Protein AF-A0A174NUK9-F1 (afdb_monomer)

Foldseek 3Di:
DVVLLVCCVVVVPALVPDDFPCVVPVPCPPVVCVVPVVVVVCVSCVSNVVDFPWDWDDPVVLWIAIDTNNHTDEQDWDQDPNAIWGHHRVRTTDAAWDADPNWIKHAHNDSVPPPPHHIWTWDDPVVPNDTDTHGDD

Radius of gyration: 18.33 Å; Cα contacts (8 Å, |Δi|>4): 208; chains: 1; bounding box: 50×31×52 Å

Solvent-accessible surface area (backbone atoms only — not comparable to full-atom values): 8136 Å² total; per-residue (Å²): 111,65,69,61,50,48,48,32,69,74,70,65,53,58,63,88,75,68,72,52,52,30,81,75,68,71,41,87,34,61,53,70,39,68,79,37,55,66,56,45,53,52,50,54,33,51,61,64,68,55,63,75,50,67,47,74,50,68,76,83,81,71,44,40,35,41,24,51,73,81,42,78,43,50,65,38,80,44,76,52,96,94,27,41,46,43,22,37,83,88,18,40,57,56,57,32,78,47,75,57,97,89,42,44,31,41,29,29,78,49,81,90,48,76,82,78,48,43,35,29,36,40,48,79,44,80,92,71,85,47,83,44,78,42,75,67,129

pLDDT: mean 81.27, std 12.86, range [44.06, 95.88]

Organism: NCBI:txid154046

InterPro domains:
  IPR036505 N-acetylmuramoyl-L-alanine amidase/PGRP domain superfamily [G3DSA:3.40.80.10] (1-47)
  IPR036505 N-acetylmuramoyl-L-alanine amidase/PGRP domain superfamily [SSF55846] (2-45)

Secondary structure (DSSP, 8-state):
-HHHHHHHHHH---GGG---HHHHH----SHHHHH-HHHHHHHHHHHTT----EEEEE-SSS-EEEEETTEEP-SEEEEETTEEEEE-TTSPBP-SEEEETTEEEE--S-SS-TTT---EEEEEETTTTEEEEEE--

Structure (mmCIF, N/CA/C/O backbone):
data_AF-A0A174NUK9-F1
#
_entry.id   AF-A0A174NUK9-F1
#
loop_
_atom_site.group_PDB
_atom_site.id
_atom_site.type_symbol
_atom_site.label_atom_id
_atom_site.label_alt_id
_atom_site.label_comp_id
_atom_site.label_asym_id
_atom_site.label_entity_id
_atom_site.label_seq_id
_atom_site.pdbx_PDB_ins_code
_atom_site.Cartn_x
_atom_site.Cartn_y
_atom_site.Cartn_z
_atom_site.occupancy
_atom_site.B_iso_or_equiv
_atom_site.auth_seq_id
_atom_site.auth_comp_id
_atom_site.auth_asym_id
_atom_site.auth_atom_id
_atom_site.pdbx_PDB_model_num
ATOM 1 N N . MET A 1 1 ? -7.488 9.119 11.279 1.00 74.50 1 MET A N 1
ATOM 2 C CA . MET A 1 1 ? -7.322 8.019 12.257 1.00 74.50 1 MET A CA 1
ATOM 3 C C . MET A 1 1 ? -7.054 8.556 13.651 1.00 74.50 1 MET A C 1
ATOM 5 O O . MET A 1 1 ? -7.561 7.988 14.608 1.00 74.50 1 MET A O 1
ATOM 9 N N . ASP A 1 2 ? -6.327 9.666 13.756 1.00 79.88 2 ASP A N 1
ATOM 10 C CA . ASP A 1 2 ? -5.834 10.211 15.027 1.00 79.88 2 ASP A CA 1
ATOM 11 C C . ASP A 1 2 ? -6.942 10.547 16.027 1.00 79.88 2 ASP A C 1
ATOM 13 O O . ASP A 1 2 ? -6.812 10.204 17.194 1.00 79.88 2 ASP A O 1
ATOM 17 N N . LEU A 1 3 ? -8.080 11.086 15.568 1.00 85.06 3 LEU A N 1
ATOM 18 C CA . LEU A 1 3 ? -9.235 11.338 16.440 1.00 85.06 3 LEU A CA 1
ATOM 19 C C . LEU A 1 3 ? -9.763 10.058 17.105 1.00 85.06 3 LEU A C 1
ATOM 21 O O . LEU A 1 3 ? -10.028 10.052 18.299 1.00 85.06 3 LEU A O 1
ATOM 25 N N . VAL A 1 4 ? -9.912 8.964 16.353 1.00 86.00 4 VAL A N 1
ATOM 26 C CA . VAL A 1 4 ? -10.444 7.705 16.904 1.00 86.00 4 VAL A CA 1
ATOM 27 C C . VAL A 1 4 ? -9.442 7.088 17.878 1.00 86.00 4 VAL A C 1
ATOM 29 O O . VAL A 1 4 ? -9.838 6.662 18.957 1.00 86.00 4 VAL A O 1
ATOM 32 N N . LYS A 1 5 ? -8.144 7.101 17.539 1.00 85.50 5 LYS A N 1
ATOM 33 C CA . LYS A 1 5 ? -7.072 6.652 18.444 1.00 85.50 5 LYS A CA 1
ATOM 34 C C . LYS A 1 5 ? -7.051 7.482 19.740 1.00 85.50 5 LYS A C 1
ATOM 36 O O . LYS A 1 5 ? -6.959 6.906 20.818 1.00 85.50 5 LYS A O 1
ATOM 41 N N . HIS A 1 6 ? -7.206 8.804 19.641 1.00 88.69 6 HIS A N 1
ATOM 42 C CA . HIS A 1 6 ? -7.287 9.702 20.795 1.00 88.69 6 HIS A CA 1
ATOM 43 C C . HIS A 1 6 ? -8.511 9.409 21.672 1.00 88.69 6 HIS A C 1
ATOM 45 O O . HIS A 1 6 ? -8.371 9.269 22.880 1.00 88.69 6 HIS A O 1
ATOM 51 N N . LEU A 1 7 ? -9.693 9.224 21.075 1.00 89.69 7 LEU A N 1
ATOM 52 C CA . LEU A 1 7 ? -10.911 8.881 21.817 1.00 89.69 7 LEU A CA 1
ATOM 53 C C . LEU A 1 7 ? -10.800 7.526 22.526 1.00 89.69 7 LEU A C 1
ATOM 55 O O . LEU A 1 7 ? -11.269 7.398 23.650 1.00 89.69 7 LEU A O 1
ATOM 59 N N . ILE A 1 8 ? -10.170 6.524 21.909 1.00 90.38 8 ILE A N 1
ATOM 60 C CA . ILE A 1 8 ? -9.910 5.225 22.555 1.00 90.38 8 ILE A CA 1
ATOM 61 C C . ILE A 1 8 ? -9.030 5.410 23.801 1.00 90.38 8 ILE A C 1
ATOM 63 O O . ILE A 1 8 ? -9.312 4.817 24.840 1.00 90.38 8 ILE A O 1
ATOM 67 N N . GLN A 1 9 ? -7.993 6.249 23.715 1.00 89.56 9 GLN A N 1
ATOM 68 C CA . GLN A 1 9 ? -7.097 6.544 24.839 1.00 89.56 9 GLN A CA 1
ATOM 69 C C . GLN A 1 9 ? -7.793 7.331 25.957 1.00 89.56 9 GLN A C 1
ATOM 71 O O . GLN A 1 9 ? -7.606 7.005 27.124 1.00 89.56 9 GLN A O 1
ATOM 76 N N . ASP A 1 10 ? -8.597 8.335 25.605 1.00 94.81 10 ASP A N 1
ATOM 77 C CA . ASP A 1 10 ? -9.272 9.220 26.563 1.00 94.81 10 ASP A CA 1
ATOM 78 C C . ASP A 1 10 ? -10.460 8.534 27.259 1.00 94.81 10 ASP A C 1
ATOM 80 O O . ASP A 1 10 ? -10.641 8.638 28.469 1.00 94.81 10 ASP A O 1
ATOM 84 N N . THR A 1 11 ? -11.255 7.767 26.506 1.00 93.19 11 THR A N 1
ATOM 85 C CA . THR A 1 11 ? -12.470 7.116 27.030 1.00 93.19 11 THR A CA 1
ATOM 86 C C . THR A 1 11 ? -12.224 5.724 27.607 1.00 93.19 11 THR A C 1
ATOM 88 O O . THR A 1 11 ? -13.091 5.187 28.297 1.00 93.19 11 THR A O 1
ATOM 91 N N . GLY A 1 12 ? -11.092 5.093 27.281 1.00 91.25 12 GLY A N 1
ATOM 92 C CA . GLY A 1 12 ? -10.809 3.696 27.618 1.00 91.25 12 GLY A CA 1
ATOM 93 C C . GLY A 1 12 ? -11.706 2.678 26.901 1.00 91.25 12 GLY A C 1
ATOM 94 O O . GLY A 1 12 ? -11.643 1.488 27.208 1.00 91.25 12 GLY A O 1
ATOM 95 N N . ILE A 1 13 ? -12.551 3.110 25.955 1.00 89.81 13 ILE A N 1
ATOM 96 C CA . ILE A 1 13 ? -13.393 2.211 25.164 1.00 89.81 13 ILE A CA 1
ATOM 97 C C . ILE A 1 13 ? -12.508 1.522 24.115 1.00 89.81 13 ILE A C 1
ATOM 99 O O . ILE A 1 13 ? -11.942 2.203 23.257 1.00 89.81 13 ILE A O 1
ATOM 103 N N . PRO A 1 14 ? -12.388 0.184 24.142 1.00 89.12 14 PRO A N 1
ATOM 104 C CA . PRO A 1 14 ? -11.486 -0.530 23.248 1.00 89.12 14 PRO A CA 1
ATOM 105 C C . PRO A 1 14 ? -11.941 -0.491 21.781 1.00 89.12 14 PRO A C 1
ATOM 107 O O . PRO A 1 14 ? -13.120 -0.333 21.459 1.00 89.12 14 PRO A O 1
ATOM 110 N N . ALA A 1 15 ? -10.980 -0.659 20.867 1.00 87.44 15 ALA A N 1
ATOM 111 C CA . ALA A 1 15 ? -11.194 -0.575 19.419 1.00 87.44 15 ALA A CA 1
ATOM 112 C C . ALA A 1 15 ? -12.191 -1.615 18.864 1.00 87.44 15 ALA A C 1
ATOM 114 O O . ALA A 1 15 ? -12.765 -1.416 17.796 1.00 87.44 15 ALA A O 1
ATOM 115 N N . ASP A 1 16 ? -12.402 -2.729 19.563 1.00 87.38 16 ASP A N 1
ATOM 116 C CA . ASP A 1 16 ? -13.378 -3.771 19.217 1.00 87.38 16 ASP A CA 1
ATOM 117 C C . ASP A 1 16 ? -14.840 -3.323 19.406 1.00 87.38 16 ASP A C 1
ATOM 119 O O . ASP A 1 16 ? -15.741 -3.890 18.789 1.00 87.38 16 ASP A O 1
ATOM 123 N N . ARG A 1 17 ? -15.083 -2.273 20.199 1.00 90.56 17 ARG A N 1
ATOM 124 C CA . ARG A 1 17 ? -16.400 -1.643 20.371 1.00 90.56 17 ARG A CA 1
ATOM 125 C C . ARG A 1 17 ? -16.747 -0.671 19.245 1.00 90.56 17 ARG A C 1
ATOM 127 O O . ARG A 1 17 ? -17.883 -0.200 19.182 1.00 90.56 17 ARG A O 1
ATOM 134 N N . VAL A 1 18 ? -15.801 -0.363 18.356 1.00 89.75 18 VAL A N 1
ATOM 135 C CA . VAL A 1 18 ? -16.037 0.509 17.204 1.00 89.75 18 VAL A CA 1
ATOM 136 C C . VAL A 1 18 ? -16.782 -0.277 16.127 1.00 89.75 18 VAL A C 1
ATOM 138 O O . VAL A 1 18 ? -16.251 -1.207 15.527 1.00 89.75 18 VAL A O 1
ATOM 141 N N . ILE A 1 19 ? -18.027 0.120 15.871 1.00 90.50 19 ILE A N 1
ATOM 142 C CA . ILE A 1 19 ? -18.918 -0.511 14.889 1.00 90.50 19 ILE A CA 1
ATOM 143 C C . ILE A 1 19 ? -19.312 0.478 13.793 1.00 90.50 19 ILE A C 1
ATOM 145 O O . ILE A 1 19 ? -19.307 1.694 14.004 1.00 90.50 19 ILE A O 1
ATOM 149 N N . ARG A 1 20 ? -19.697 -0.028 12.615 1.00 89.88 20 ARG A N 1
ATOM 150 C CA . ARG A 1 20 ? -20.221 0.838 11.552 1.00 89.88 20 ARG A CA 1
ATOM 151 C C . ARG A 1 20 ? -21.574 1.394 11.962 1.00 89.88 20 ARG A C 1
ATOM 153 O O . ARG A 1 20 ? -22.369 0.750 12.647 1.00 89.88 20 ARG A O 1
ATOM 160 N N . HIS A 1 21 ? -21.891 2.570 11.437 1.00 88.81 21 HIS A N 1
ATOM 161 C CA . HIS A 1 21 ? -23.215 3.157 11.605 1.00 88.81 21 HIS A CA 1
ATOM 162 C C . HIS A 1 21 ? -24.320 2.256 11.015 1.00 88.81 21 HIS A C 1
ATOM 164 O O . HIS A 1 21 ? -25.416 2.187 11.576 1.00 88.81 21 HIS A O 1
ATOM 170 N N . TYR A 1 22 ? -24.010 1.497 9.957 1.00 90.44 22 TYR A N 1
ATOM 171 C CA . TYR A 1 22 ? -24.863 0.421 9.453 1.00 90.44 22 TYR A CA 1
ATOM 172 C C . TYR A 1 22 ? -25.172 -0.644 10.509 1.00 90.44 22 TYR A C 1
ATOM 174 O O . TYR A 1 22 ? -26.342 -0.940 10.741 1.00 90.44 22 TYR A O 1
ATOM 182 N N . ASP A 1 23 ? -24.168 -1.174 11.203 1.00 90.12 23 ASP A N 1
ATOM 183 C CA . ASP A 1 23 ? -24.382 -2.225 12.204 1.00 90.12 23 ASP A CA 1
ATOM 184 C C . ASP A 1 23 ? -25.170 -1.686 13.417 1.00 90.12 23 ASP A C 1
ATOM 186 O O . ASP A 1 23 ? -26.010 -2.383 13.982 1.00 90.12 23 ASP A O 1
ATOM 190 N N . ALA A 1 24 ? -24.968 -0.408 13.763 1.00 90.81 24 ALA A N 1
ATOM 191 C CA . ALA A 1 24 ? -25.631 0.249 14.890 1.00 90.81 24 ALA A CA 1
ATOM 192 C C . ALA A 1 24 ? -27.087 0.674 14.619 1.00 90.81 24 ALA A C 1
ATOM 194 O O . ALA A 1 24 ? -27.933 0.616 15.512 1.00 90.81 24 ALA A O 1
ATOM 195 N N . LYS A 1 25 ? -27.374 1.203 13.422 1.00 91.00 25 LYS A N 1
ATOM 196 C CA . LYS A 1 25 ? -28.641 1.897 13.104 1.00 91.00 25 LYS A CA 1
ATOM 197 C C . LYS A 1 25 ? -29.291 1.439 11.800 1.00 91.00 25 LYS A C 1
ATOM 199 O O . LYS A 1 25 ? -30.300 2.017 11.408 1.00 91.00 25 LYS A O 1
ATOM 204 N N . ARG A 1 26 ? -28.709 0.457 11.103 1.00 89.12 26 ARG A N 1
ATOM 205 C CA . ARG A 1 26 ? -29.130 -0.030 9.773 1.00 89.12 26 ARG A CA 1
ATOM 206 C C . ARG A 1 26 ? -29.179 1.052 8.691 1.00 89.12 26 ARG A C 1
ATOM 208 O O . ARG A 1 26 ? -29.739 0.843 7.621 1.00 89.12 26 ARG A O 1
ATOM 215 N N . LYS A 1 27 ? -28.545 2.201 8.939 1.00 89.12 27 LYS A N 1
ATOM 216 C CA . LYS A 1 27 ? -28.351 3.251 7.937 1.00 89.12 27 LYS A CA 1
ATOM 217 C C . LYS A 1 27 ? -27.214 2.837 7.015 1.00 89.12 27 LYS A C 1
ATOM 219 O O . LYS A 1 27 ? -26.157 2.461 7.507 1.00 89.12 27 LYS A O 1
ATOM 224 N N . TRP A 1 28 ? -27.407 2.936 5.701 1.00 84.69 28 TRP A N 1
ATOM 225 C CA . TRP A 1 28 ? -26.380 2.603 4.705 1.00 84.69 28 TRP A CA 1
ATOM 226 C C . TRP A 1 28 ? -25.236 3.630 4.710 1.00 84.69 28 TRP A C 1
ATOM 228 O O . TRP A 1 28 ? -25.152 4.529 3.875 1.00 84.69 28 TRP A O 1
ATOM 238 N N . CYS A 1 29 ? -24.408 3.566 5.748 1.00 81.06 29 CYS A N 1
ATOM 239 C CA . CYS A 1 29 ? -23.400 4.556 6.073 1.00 81.06 29 CYS A CA 1
ATOM 240 C C . CYS A 1 29 ? -22.309 3.918 6.957 1.00 81.06 29 CYS A C 1
ATOM 242 O O . CYS A 1 29 ? -22.642 3.175 7.886 1.00 81.06 29 CYS A O 1
ATOM 244 N N . PRO A 1 30 ? -21.023 4.229 6.725 1.00 86.12 30 PRO A N 1
ATOM 245 C CA . PRO A 1 30 ? -20.505 5.085 5.652 1.00 86.12 30 PRO A CA 1
ATOM 246 C C . PRO A 1 30 ? -20.534 4.387 4.285 1.00 86.12 30 PRO A C 1
ATOM 248 O O . PRO A 1 30 ? -20.008 3.289 4.139 1.00 86.12 30 PRO A O 1
ATOM 251 N N . ARG A 1 31 ? -21.126 5.048 3.274 1.00 87.00 31 ARG A N 1
ATOM 252 C CA . ARG A 1 31 ? -21.365 4.477 1.933 1.00 87.00 31 ARG A CA 1
ATOM 253 C C . ARG A 1 31 ? -20.093 3.896 1.308 1.00 87.00 31 ARG A C 1
ATOM 255 O O . ARG A 1 31 ? -20.110 2.748 0.895 1.00 87.00 31 ARG A O 1
ATOM 262 N N . LYS A 1 32 ? -18.976 4.636 1.359 1.00 83.25 32 LYS A N 1
ATOM 263 C CA . LYS A 1 32 ? -17.678 4.176 0.831 1.00 83.25 32 LYS A CA 1
ATOM 264 C C . LYS A 1 32 ? -17.242 2.818 1.402 1.00 83.25 32 LYS A C 1
ATOM 266 O O . LYS A 1 32 ? -16.766 1.985 0.654 1.00 83.25 32 LYS A O 1
ATOM 271 N N . MET A 1 33 ? -17.426 2.575 2.703 1.00 87.00 33 MET A N 1
ATOM 272 C CA . MET A 1 33 ? -17.025 1.301 3.326 1.00 87.00 33 MET A CA 1
ATOM 273 C C . MET A 1 33 ? -18.051 0.180 3.127 1.00 87.00 33 MET A C 1
ATOM 275 O O . MET A 1 33 ? -17.748 -0.976 3.403 1.00 87.00 33 MET A O 1
ATOM 279 N N . MET A 1 34 ? -19.275 0.514 2.708 1.00 87.50 34 MET A N 1
ATOM 280 C CA . MET A 1 34 ? -20.260 -0.487 2.298 1.00 87.50 34 MET A CA 1
ATOM 281 C C . MET A 1 34 ? -20.013 -0.942 0.859 1.00 87.50 34 MET A C 1
ATOM 283 O O . MET A 1 34 ? -20.148 -2.126 0.574 1.00 87.50 34 MET A O 1
ATOM 287 N N . ASP A 1 35 ? -19.628 -0.007 -0.011 1.00 87.31 35 ASP A N 1
ATOM 288 C CA . ASP A 1 35 ? -19.304 -0.279 -1.413 1.00 87.31 35 ASP A CA 1
ATOM 289 C C . ASP A 1 35 ? -17.931 -0.988 -1.543 1.00 87.31 35 ASP A C 1
ATOM 291 O O . ASP A 1 35 ? -17.767 -1.840 -2.412 1.00 87.31 35 ASP A O 1
ATOM 295 N N . SER A 1 36 ? -16.989 -0.699 -0.631 1.00 83.31 36 SER A N 1
ATOM 296 C CA . SER A 1 36 ? -15.648 -1.306 -0.530 1.00 83.31 36 SER A CA 1
ATOM 297 C C . SER A 1 36 ? -15.376 -1.834 0.894 1.00 83.31 36 SER A C 1
ATOM 299 O O . SER A 1 36 ? -14.819 -1.104 1.728 1.00 83.31 36 SER A O 1
ATOM 301 N N . PRO A 1 37 ? -15.783 -3.078 1.222 1.00 82.38 37 PRO A N 1
ATOM 302 C CA . PRO A 1 37 ? -15.637 -3.669 2.559 1.00 82.38 37 PRO A CA 1
ATOM 303 C C . PRO A 1 37 ? -14.197 -3.708 3.096 1.00 82.38 37 PRO A C 1
ATOM 305 O O . PRO A 1 37 ? -13.984 -3.624 4.307 1.00 82.38 37 PRO A O 1
ATOM 308 N N . GLU A 1 38 ? -13.203 -3.784 2.215 1.00 79.94 38 GLU A N 1
ATOM 309 C CA . GLU A 1 38 ? -11.775 -3.732 2.532 1.00 79.94 38 GLU A CA 1
ATOM 310 C C . GLU A 1 38 ? -11.375 -2.448 3.270 1.00 79.94 38 GLU A C 1
ATOM 312 O O . GLU A 1 38 ? -10.510 -2.489 4.144 1.00 79.94 38 GLU A O 1
ATOM 317 N N . LEU A 1 39 ? -12.060 -1.327 3.011 1.00 85.00 39 LEU A N 1
ATOM 318 C CA . LEU A 1 39 ? -11.817 -0.063 3.711 1.00 85.00 39 LEU A CA 1
ATOM 319 C C 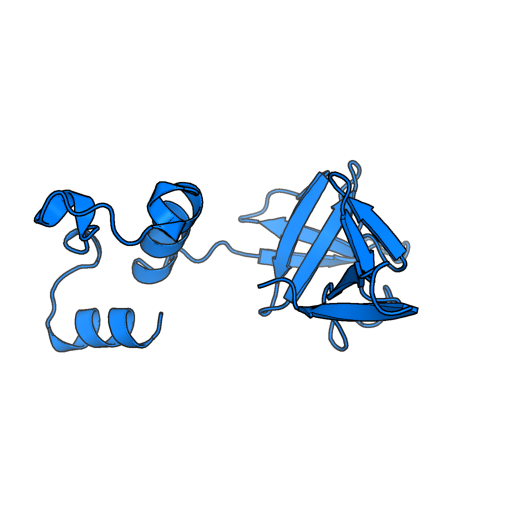. LEU A 1 39 ? -12.219 -0.134 5.187 1.00 85.00 39 LEU A C 1
ATOM 321 O O . LEU A 1 39 ? -11.611 0.531 6.025 1.00 85.00 39 LEU A O 1
ATOM 325 N N . TRP A 1 40 ? -13.247 -0.921 5.521 1.00 88.12 40 TRP A N 1
ATOM 326 C CA . TRP A 1 40 ? -13.626 -1.155 6.916 1.00 88.12 40 TRP A CA 1
ATOM 327 C C . TRP A 1 40 ? -12.613 -2.056 7.620 1.00 88.12 40 TRP A C 1
ATOM 329 O O . TRP A 1 40 ? -12.224 -1.778 8.753 1.00 88.12 40 TRP A O 1
ATOM 339 N N . THR A 1 41 ? -12.150 -3.105 6.940 1.00 83.62 41 THR A N 1
ATOM 340 C CA . THR A 1 41 ? -11.108 -3.987 7.474 1.00 83.62 41 THR A CA 1
ATOM 341 C C . THR A 1 41 ? -9.812 -3.215 7.743 1.00 83.62 41 THR A C 1
ATOM 343 O O . THR A 1 41 ? -9.311 -3.280 8.865 1.00 83.62 41 THR A O 1
ATOM 346 N N . ASP A 1 42 ? -9.326 -2.417 6.781 1.00 83.81 42 ASP A N 1
ATOM 347 C CA . ASP A 1 42 ? -8.158 -1.532 6.957 1.00 83.81 42 ASP A CA 1
ATOM 348 C C . ASP A 1 42 ? -8.355 -0.576 8.137 1.00 83.81 42 ASP A C 1
ATOM 350 O O . ASP A 1 42 ? -7.498 -0.447 9.013 1.00 83.81 42 ASP A O 1
ATOM 354 N N . PHE A 1 43 ? -9.531 0.054 8.210 1.00 86.75 43 PHE A N 1
ATOM 355 C CA . PHE A 1 43 ? -9.876 0.947 9.307 1.00 86.75 43 PHE A CA 1
ATOM 356 C C . PHE A 1 43 ?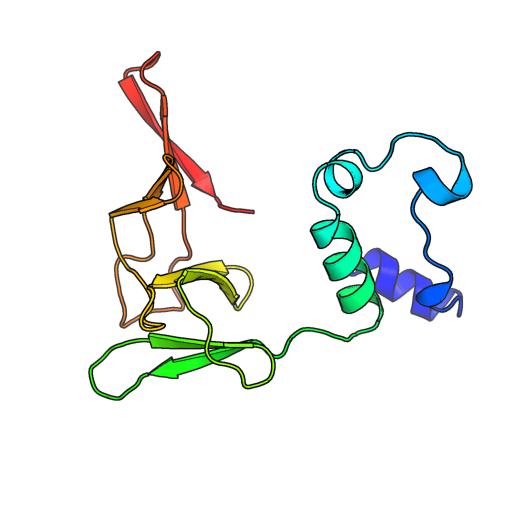 -9.738 0.256 10.670 1.00 86.75 43 PHE A C 1
ATOM 358 O O . PHE A 1 43 ? -9.058 0.784 11.553 1.00 86.75 43 PHE A O 1
ATOM 365 N N . CYS A 1 44 ? -10.338 -0.928 10.832 1.00 87.00 44 CYS A N 1
ATOM 366 C CA . CYS A 1 44 ? -10.276 -1.709 12.065 1.00 87.00 44 CYS A CA 1
ATOM 367 C C . CYS A 1 44 ? -8.843 -2.112 12.441 1.00 87.00 44 CYS A C 1
ATOM 369 O O . CYS A 1 44 ? -8.479 -2.009 13.613 1.00 87.00 44 CYS A O 1
ATOM 371 N N . LEU A 1 45 ? -8.028 -2.548 11.478 1.00 83.81 45 LEU A N 1
ATOM 372 C CA . LEU A 1 45 ? -6.623 -2.905 11.710 1.00 83.81 45 LEU A CA 1
ATOM 373 C C . LEU A 1 45 ? -5.830 -1.698 12.230 1.00 83.81 45 LEU A C 1
ATOM 375 O O . LEU A 1 45 ? -5.156 -1.768 13.261 1.00 83.81 45 LEU A O 1
ATOM 379 N N . ARG A 1 46 ? -6.012 -0.537 11.597 1.00 84.69 46 ARG A N 1
ATOM 380 C CA . ARG A 1 46 ? -5.292 0.695 11.944 1.00 84.69 46 ARG A CA 1
ATOM 381 C C . ARG A 1 46 ? -5.669 1.261 13.307 1.00 84.69 46 ARG A C 1
ATOM 383 O O . ARG A 1 46 ? -4.792 1.755 14.016 1.00 84.69 46 ARG A O 1
ATOM 390 N N . ILE A 1 47 ? -6.940 1.196 13.711 1.00 87.81 47 ILE A N 1
ATOM 391 C CA . ILE A 1 47 ? -7.344 1.622 15.067 1.00 87.81 47 ILE A CA 1
ATOM 392 C C . ILE A 1 47 ? -6.886 0.638 16.153 1.00 87.81 47 ILE A C 1
ATOM 394 O O . ILE A 1 47 ? -6.747 1.040 17.303 1.00 87.81 47 ILE A O 1
ATOM 398 N N . ARG A 1 48 ? -6.603 -0.622 15.793 1.00 85.50 48 ARG A N 1
ATOM 399 C CA . ARG A 1 48 ? -6.012 -1.635 16.686 1.00 85.50 48 ARG A CA 1
ATOM 400 C C . ARG A 1 48 ? -4.486 -1.556 16.764 1.00 85.50 48 ARG A C 1
ATOM 402 O O . ARG A 1 48 ? -3.883 -2.344 17.483 1.00 85.50 48 ARG A O 1
ATOM 409 N N . GLY A 1 49 ? -3.859 -0.642 16.021 1.00 77.38 49 GLY A N 1
ATOM 410 C CA . GLY A 1 49 ? -2.400 -0.570 15.916 1.00 77.38 49 GLY A CA 1
ATOM 411 C C . GLY A 1 49 ? -1.785 -1.750 15.156 1.00 77.38 49 GLY A C 1
ATOM 412 O O . GLY A 1 49 ? -0.573 -1.929 15.197 1.00 77.38 49 GLY A O 1
ATOM 413 N N . GLN A 1 50 ? -2.603 -2.539 14.454 1.00 73.50 50 GLN A N 1
ATOM 414 C CA . GLN A 1 50 ? -2.157 -3.560 13.511 1.00 73.50 50 GLN A CA 1
ATOM 415 C C . GLN A 1 50 ? -1.880 -2.865 12.176 1.00 73.50 50 GLN A C 1
ATOM 417 O O . GLN A 1 50 ? -2.615 -3.025 11.207 1.00 73.50 50 GLN A O 1
ATOM 422 N N . GLU A 1 51 ? -0.878 -1.988 12.163 1.00 70.50 51 GLU A N 1
ATOM 423 C CA . GLU A 1 51 ? -0.406 -1.380 10.923 1.00 70.50 51 GLU A CA 1
ATOM 424 C C . GLU A 1 51 ? 0.417 -2.431 10.181 1.00 70.50 51 GLU A C 1
ATOM 426 O O . GLU A 1 51 ? 1.350 -3.006 10.743 1.00 70.50 51 GLU A O 1
ATOM 431 N N . GLU A 1 52 ? 0.024 -2.722 8.941 1.00 77.50 52 GLU A N 1
ATOM 432 C CA . GLU A 1 52 ? 0.800 -3.590 8.066 1.00 77.50 52 GLU A CA 1
ATOM 433 C C . GLU A 1 52 ? 2.244 -3.084 8.000 1.00 77.50 52 GLU A C 1
ATOM 435 O O . GLU A 1 52 ? 2.495 -1.905 7.728 1.00 77.50 52 GLU A O 1
ATOM 440 N N . GLU A 1 53 ? 3.205 -3.969 8.268 1.00 85.25 53 GLU A N 1
ATOM 441 C CA . GLU A 1 53 ? 4.613 -3.609 8.184 1.00 85.25 53 GLU A CA 1
ATOM 442 C C . GLU A 1 53 ? 4.998 -3.528 6.707 1.00 85.25 53 GLU A C 1
ATOM 444 O O . GLU A 1 53 ? 5.370 -4.528 6.088 1.00 85.25 53 GLU A O 1
ATOM 449 N N . VAL A 1 54 ? 4.873 -2.331 6.134 1.00 88.56 54 VAL A N 1
ATOM 450 C CA . VAL A 1 54 ? 5.275 -2.073 4.753 1.00 88.56 54 VAL A CA 1
ATOM 451 C C . VAL A 1 54 ? 6.753 -1.694 4.719 1.00 88.56 54 VAL A C 1
ATOM 453 O O . VAL A 1 54 ? 7.139 -0.616 5.182 1.00 88.56 54 VAL A O 1
ATOM 456 N N . LYS A 1 55 ? 7.589 -2.557 4.143 1.00 89.62 55 LYS A N 1
ATOM 457 C CA . LYS A 1 55 ? 9.012 -2.284 3.892 1.00 89.62 55 LYS A CA 1
ATOM 458 C C . LYS A 1 55 ? 9.265 -2.126 2.399 1.00 89.62 55 LYS A C 1
ATOM 460 O O . LYS A 1 55 ? 8.531 -2.656 1.571 1.00 89.62 55 LYS A O 1
ATOM 465 N N . SER A 1 56 ? 10.328 -1.404 2.071 1.00 89.50 56 SER A N 1
ATOM 466 C CA . SER A 1 56 ? 10.828 -1.244 0.707 1.00 89.50 56 SER A CA 1
ATOM 467 C C . SER A 1 56 ? 12.315 -1.569 0.665 1.00 89.5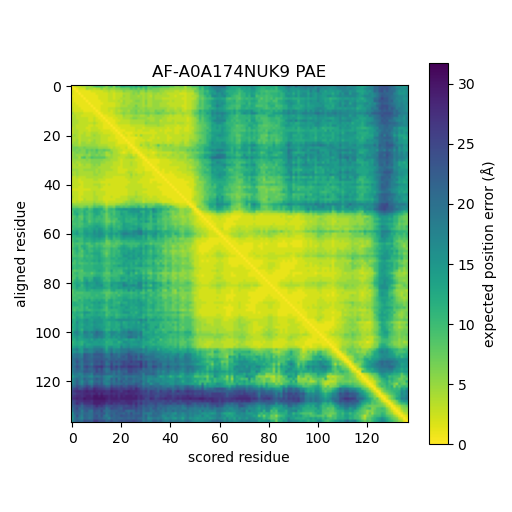0 56 SER A C 1
ATOM 469 O O . SER A 1 56 ? 13.039 -1.188 1.588 1.00 89.50 56 SER A O 1
ATOM 471 N N . PHE A 1 57 ? 12.778 -2.224 -0.395 1.00 89.50 57 PHE A N 1
ATOM 472 C CA . PHE A 1 57 ? 14.199 -2.512 -0.604 1.00 89.50 57 PHE A CA 1
ATOM 473 C C . PHE A 1 57 ? 14.552 -2.524 -2.096 1.00 89.50 57 PHE A C 1
ATOM 475 O O . PHE A 1 57 ? 13.677 -2.732 -2.936 1.00 89.50 57 PHE A O 1
ATOM 482 N N . GLU A 1 58 ? 15.828 -2.304 -2.407 1.00 89.31 58 GLU A N 1
ATOM 483 C CA . GLU A 1 58 ? 16.382 -2.424 -3.758 1.00 89.31 58 GLU A CA 1
ATOM 484 C C . GLU A 1 58 ? 17.096 -3.777 -3.911 1.00 89.31 58 GLU A C 1
ATOM 486 O O . GLU A 1 58 ? 17.780 -4.221 -2.987 1.00 89.31 58 GLU A O 1
ATOM 491 N N . ASP A 1 59 ? 16.951 -4.435 -5.062 1.00 89.75 59 ASP A N 1
ATOM 492 C CA . ASP A 1 59 ? 17.580 -5.734 -5.357 1.00 89.75 59 ASP A CA 1
ATOM 493 C C . ASP A 1 59 ? 19.037 -5.654 -5.862 1.00 89.75 59 ASP A C 1
ATOM 495 O O . ASP A 1 59 ? 19.630 -6.678 -6.199 1.00 89.75 59 ASP A O 1
ATOM 499 N N . GLY A 1 60 ? 19.625 -4.455 -5.928 1.00 85.25 60 GLY A N 1
ATOM 500 C CA . GLY A 1 60 ? 20.978 -4.213 -6.444 1.00 85.25 60 GLY A CA 1
ATOM 501 C C . GLY A 1 60 ? 21.075 -4.142 -7.974 1.00 85.25 60 GLY A C 1
ATOM 502 O O . GLY A 1 60 ? 22.119 -3.759 -8.500 1.00 85.25 60 GLY A O 1
ATOM 503 N N . ALA A 1 61 ? 19.992 -4.450 -8.694 1.00 86.88 61 ALA A N 1
ATOM 504 C CA . ALA A 1 61 ? 19.839 -4.171 -10.122 1.00 86.88 61 ALA A CA 1
ATOM 505 C C . ALA A 1 61 ? 19.072 -2.856 -10.369 1.00 86.88 61 ALA A C 1
ATOM 507 O O . ALA A 1 61 ? 18.679 -2.562 -11.501 1.00 86.88 61 ALA A O 1
ATOM 508 N N . GLY A 1 62 ? 18.842 -2.061 -9.318 1.00 84.56 62 GLY A N 1
ATOM 509 C CA . GLY A 1 62 ? 18.071 -0.826 -9.380 1.00 84.56 62 GLY A CA 1
ATOM 510 C C . GLY A 1 62 ? 16.554 -1.027 -9.387 1.00 84.56 62 GLY A C 1
ATOM 511 O O . GLY A 1 62 ? 15.833 -0.068 -9.679 1.00 84.56 62 GLY A O 1
ATOM 512 N N . ASN A 1 63 ? 16.035 -2.229 -9.095 1.00 87.88 63 ASN A N 1
ATOM 513 C CA . ASN A 1 63 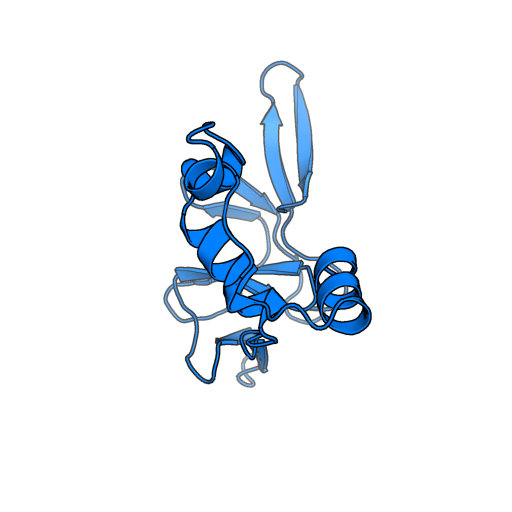? 14.593 -2.430 -8.943 1.00 87.88 63 ASN A CA 1
ATOM 514 C C . ASN A 1 63 ? 14.186 -2.348 -7.481 1.00 87.88 63 ASN A C 1
ATOM 516 O O . ASN A 1 63 ? 14.787 -2.969 -6.606 1.00 87.88 63 ASN A O 1
ATOM 520 N N . TRP A 1 64 ? 13.113 -1.600 -7.246 1.00 90.75 64 TRP A N 1
ATOM 521 C CA . TRP A 1 64 ? 12.508 -1.477 -5.933 1.00 90.75 64 TRP A CA 1
ATOM 522 C C . TRP A 1 64 ? 11.382 -2.470 -5.758 1.00 90.75 64 TRP A C 1
ATOM 524 O O . TRP A 1 64 ? 10.547 -2.635 -6.643 1.00 90.75 64 TRP A O 1
ATOM 534 N N . HIS A 1 65 ? 11.347 -3.061 -4.576 1.00 92.44 65 HIS A N 1
ATOM 535 C CA . HIS A 1 65 ? 10.384 -4.064 -4.162 1.00 92.44 65 HIS A CA 1
ATOM 536 C C . HIS A 1 65 ? 9.716 -3.619 -2.869 1.00 92.44 65 HIS A C 1
ATOM 538 O O . HIS A 1 65 ? 10.305 -2.879 -2.074 1.00 92.44 65 HIS A O 1
ATOM 544 N N . PHE A 1 66 ? 8.496 -4.097 -2.639 1.00 92.81 66 PHE A N 1
ATOM 545 C CA . PHE A 1 66 ? 7.761 -3.842 -1.406 1.00 92.81 66 PHE A CA 1
ATOM 546 C C . PHE A 1 66 ? 7.356 -5.145 -0.740 1.00 92.81 66 PHE A C 1
ATOM 548 O O . PHE A 1 66 ? 6.872 -6.065 -1.404 1.00 92.81 66 PHE A O 1
ATOM 555 N N . THR A 1 67 ? 7.494 -5.197 0.582 1.00 93.25 67 THR A N 1
ATOM 556 C CA . THR A 1 67 ? 6.917 -6.269 1.388 1.00 93.25 67 THR A CA 1
ATOM 557 C C . THR A 1 67 ? 5.855 -5.732 2.323 1.00 93.25 67 THR A C 1
ATOM 559 O O . THR A 1 67 ? 5.969 -4.613 2.817 1.00 93.25 67 THR A O 1
ATOM 562 N N . ILE A 1 68 ? 4.821 -6.535 2.549 1.00 90.62 68 ILE A N 1
ATOM 563 C CA . ILE A 1 68 ? 3.786 -6.301 3.553 1.00 90.62 68 ILE A CA 1
ATOM 564 C C . ILE A 1 68 ? 3.854 -7.477 4.515 1.00 90.62 68 ILE A C 1
ATOM 566 O O . ILE A 1 68 ? 3.700 -8.620 4.092 1.00 90.62 68 ILE A O 1
ATOM 570 N N . ASN A 1 69 ? 4.148 -7.208 5.788 1.00 87.44 69 ASN A N 1
ATOM 571 C CA . ASN A 1 69 ? 4.327 -8.240 6.818 1.00 87.44 69 ASN A CA 1
ATOM 572 C C . ASN A 1 69 ? 5.346 -9.328 6.413 1.00 87.44 69 ASN A C 1
ATOM 574 O O . ASN A 1 69 ? 5.190 -10.501 6.739 1.00 87.44 69 ASN A O 1
ATOM 578 N N . GLY A 1 70 ? 6.388 -8.936 5.673 1.00 89.19 70 GLY A N 1
ATOM 579 C CA . GLY A 1 70 ? 7.428 -9.841 5.173 1.00 89.19 70 GLY A CA 1
ATOM 580 C C . GLY A 1 70 ? 7.120 -10.530 3.838 1.00 89.19 70 GLY A C 1
ATOM 581 O O . GLY A 1 70 ? 8.025 -11.123 3.258 1.00 89.19 70 GLY A O 1
ATOM 582 N N . GLU A 1 71 ? 5.907 -10.408 3.297 1.00 93.69 71 GLU A N 1
ATOM 583 C CA . GLU A 1 71 ? 5.536 -11.007 2.010 1.00 93.69 71 GLU A CA 1
ATOM 584 C C . GLU A 1 71 ? 5.776 -10.043 0.846 1.00 93.69 71 GLU A C 1
ATOM 586 O O . GLU A 1 71 ? 5.337 -8.892 0.894 1.00 93.69 71 GLU A O 1
ATOM 591 N N . LEU A 1 72 ? 6.435 -10.506 -0.223 1.00 94.75 72 LEU A N 1
ATOM 592 C CA . LEU A 1 72 ? 6.668 -9.721 -1.441 1.00 94.75 72 LEU A CA 1
ATOM 593 C C . LEU A 1 72 ? 5.351 -9.437 -2.171 1.00 94.75 72 LEU A C 1
ATOM 595 O O . LEU A 1 72 ?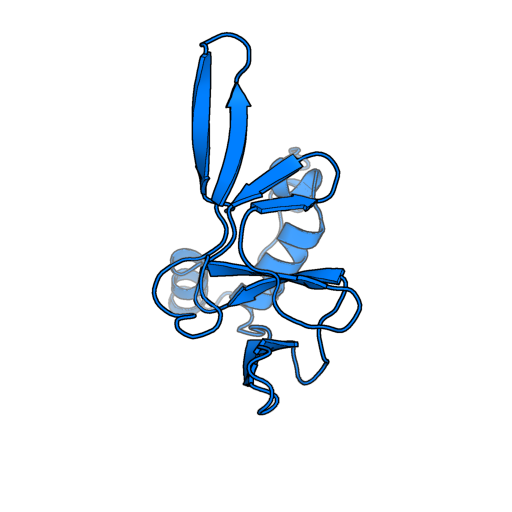 4.608 -10.355 -2.515 1.00 94.75 72 LEU A O 1
ATOM 599 N N . GLN A 1 73 ? 5.093 -8.163 -2.449 1.00 94.38 73 GLN A N 1
ATOM 600 C CA . GLN A 1 73 ? 3.884 -7.726 -3.139 1.00 94.38 73 GLN A CA 1
ATOM 601 C C . GLN A 1 73 ? 4.058 -7.772 -4.655 1.00 94.38 73 GLN A C 1
ATOM 603 O O . GLN A 1 73 ? 5.115 -7.420 -5.171 1.00 94.38 73 GLN A O 1
ATOM 608 N N . LYS A 1 74 ? 3.004 -8.189 -5.363 1.00 95.88 74 LYS A N 1
ATOM 609 C CA . LYS A 1 74 ? 2.985 -8.365 -6.821 1.00 95.88 74 LYS A CA 1
ATOM 610 C C . LYS A 1 74 ? 1.645 -7.920 -7.399 1.00 95.88 74 LYS A C 1
ATOM 612 O O . LYS A 1 74 ? 0.621 -8.069 -6.731 1.00 95.88 74 LYS A O 1
ATOM 617 N N . ALA A 1 75 ? 1.667 -7.394 -8.621 1.00 92.56 75 ALA A N 1
ATOM 618 C CA . ALA A 1 75 ? 0.491 -7.045 -9.423 1.00 92.56 75 ALA A CA 1
ATOM 619 C C . ALA A 1 75 ? -0.525 -6.117 -8.726 1.00 92.56 75 ALA A C 1
ATOM 621 O O . ALA A 1 75 ? -1.738 -6.238 -8.921 1.00 92.56 75 ALA A O 1
ATOM 622 N N . ARG A 1 76 ? -0.064 -5.207 -7.859 1.00 91.19 76 ARG A N 1
ATOM 623 C CA . ARG A 1 76 ? -0.962 -4.435 -6.987 1.00 91.19 76 ARG A CA 1
ATOM 624 C C . ARG A 1 76 ? -0.443 -3.055 -6.622 1.00 91.19 76 ARG A C 1
ATOM 626 O O . ARG A 1 76 ? 0.744 -2.754 -6.708 1.00 91.19 76 ARG A O 1
ATOM 633 N N . TRP A 1 77 ? -1.368 -2.237 -6.135 1.00 89.56 77 TRP A N 1
ATOM 634 C CA . TRP A 1 77 ? -1.063 -0.980 -5.469 1.00 89.56 77 TRP A CA 1
ATOM 635 C C . TRP A 1 77 ? -0.558 -1.226 -4.044 1.00 89.56 77 TRP A C 1
ATOM 637 O O . TRP A 1 77 ? -1.132 -2.025 -3.299 1.00 89.56 77 TRP A O 1
ATOM 647 N N . VAL A 1 78 ? 0.496 -0.509 -3.662 1.00 88.31 78 VAL A N 1
ATOM 648 C CA . VAL A 1 78 ? 1.103 -0.520 -2.330 1.00 88.31 78 VAL A CA 1
ATOM 649 C C . VAL A 1 78 ? 1.165 0.909 -1.808 1.00 88.31 78 VAL A C 1
ATOM 651 O O . VAL A 1 78 ? 1.685 1.805 -2.478 1.00 88.31 78 VAL A O 1
ATOM 654 N N . LYS A 1 79 ? 0.646 1.130 -0.598 1.00 84.94 79 LYS A N 1
ATOM 655 C CA . LYS A 1 79 ? 0.748 2.418 0.089 1.00 84.94 79 LYS A CA 1
ATOM 656 C C . LYS A 1 79 ? 1.953 2.397 1.019 1.00 84.94 79 LYS A C 1
ATOM 658 O O . LYS A 1 79 ? 1.966 1.676 2.008 1.00 84.94 79 LYS A O 1
ATOM 663 N N . TYR A 1 80 ? 2.955 3.216 0.727 1.00 84.38 80 TYR A N 1
ATOM 664 C CA . TYR A 1 80 ? 4.172 3.339 1.525 1.00 84.38 80 TYR A CA 1
ATOM 665 C C . TYR A 1 80 ? 4.444 4.809 1.839 1.00 84.38 80 TYR A C 1
ATOM 667 O O . TYR A 1 80 ? 4.399 5.656 0.949 1.00 84.38 80 TYR A O 1
ATOM 675 N N . LYS A 1 81 ? 4.682 5.140 3.117 1.00 80.81 81 LYS A N 1
ATOM 676 C CA . LYS A 1 81 ? 4.907 6.526 3.589 1.00 80.81 81 LYS A CA 1
ATOM 677 C C . LYS A 1 81 ? 3.877 7.532 3.042 1.00 80.81 81 LYS A C 1
ATOM 679 O O . LYS A 1 81 ? 4.223 8.625 2.598 1.00 80.81 81 LYS A O 1
ATOM 684 N N . ASN A 1 82 ? 2.598 7.145 3.071 1.00 76.88 82 ASN A N 1
ATOM 685 C CA . ASN A 1 82 ? 1.465 7.938 2.577 1.00 76.88 82 ASN A CA 1
ATOM 686 C C . ASN A 1 82 ? 1.488 8.248 1.062 1.00 76.88 82 ASN A C 1
ATOM 688 O O . ASN A 1 82 ? 0.852 9.198 0.610 1.00 76.88 82 ASN A O 1
ATOM 692 N N . LYS A 1 83 ? 2.205 7.445 0.273 1.00 82.25 83 LYS A N 1
ATOM 693 C CA . LYS A 1 83 ? 2.262 7.524 -1.189 1.00 82.25 83 LYS A CA 1
ATOM 694 C C . LYS A 1 83 ? 1.898 6.175 -1.793 1.00 82.25 83 LYS A C 1
ATOM 696 O O . LYS A 1 83 ? 2.223 5.137 -1.223 1.00 82.25 83 LYS A O 1
ATOM 701 N N . TRP A 1 84 ? 1.226 6.202 -2.936 1.00 86.75 84 TRP A N 1
ATOM 702 C CA . TRP A 1 84 ? 0.882 4.997 -3.680 1.00 86.75 84 TRP A CA 1
ATOM 703 C C . TRP A 1 84 ? 1.955 4.666 -4.710 1.00 86.75 84 TRP A C 1
ATOM 705 O O . TRP A 1 84 ? 2.404 5.542 -5.450 1.00 86.75 84 TRP A O 1
ATOM 715 N N . PHE A 1 85 ? 2.323 3.395 -4.761 1.00 88.56 85 PHE A N 1
ATOM 716 C CA . PHE A 1 85 ? 3.224 2.797 -5.736 1.00 88.56 85 PHE A CA 1
ATOM 717 C C . PHE A 1 85 ? 2.524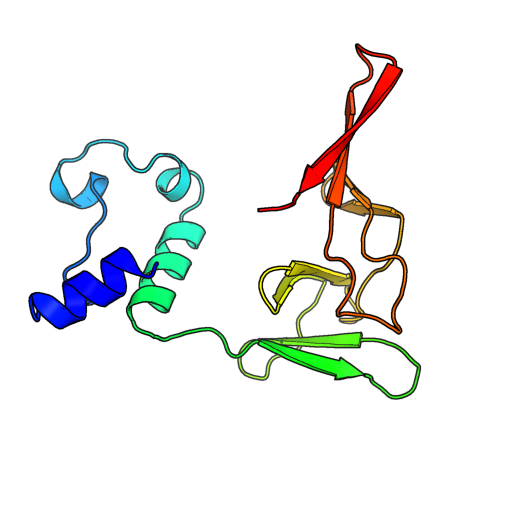 1.591 -6.355 1.00 88.56 85 PHE A C 1
ATOM 719 O O . PHE A 1 85 ? 1.681 0.971 -5.708 1.00 88.56 85 PHE A O 1
ATOM 726 N N . TYR A 1 86 ? 2.857 1.258 -7.596 1.00 90.94 86 TYR A N 1
ATOM 727 C CA . TYR A 1 86 ? 2.356 0.050 -8.244 1.00 90.94 86 TYR A CA 1
ATOM 728 C C . TYR A 1 86 ? 3.518 -0.910 -8.479 1.00 90.94 86 TYR A C 1
ATOM 730 O O . TYR A 1 86 ? 4.586 -0.472 -8.910 1.00 90.94 86 TYR A O 1
ATOM 738 N N . VAL A 1 87 ? 3.314 -2.190 -8.177 1.00 92.25 87 VAL A N 1
ATOM 739 C CA . VAL A 1 87 ? 4.277 -3.262 -8.455 1.00 92.25 87 VAL A CA 1
ATOM 740 C C . VAL A 1 87 ? 3.744 -4.190 -9.538 1.00 92.25 87 VAL A C 1
ATOM 742 O O . VAL A 1 87 ? 2.555 -4.514 -9.547 1.00 92.25 87 VAL A O 1
ATOM 745 N N . ASP A 1 88 ? 4.624 -4.605 -10.446 1.00 93.75 88 ASP A N 1
ATOM 746 C CA . ASP A 1 88 ? 4.309 -5.550 -11.519 1.00 93.75 88 ASP A CA 1
ATOM 747 C C . ASP A 1 88 ? 4.180 -7.001 -11.004 1.00 93.75 88 ASP A C 1
ATOM 749 O O . ASP A 1 88 ? 4.291 -7.277 -9.805 1.00 93.75 88 ASP A O 1
ATOM 753 N N . ASP A 1 89 ? 3.932 -7.950 -11.909 1.00 95.50 89 ASP A N 1
ATOM 754 C CA . ASP A 1 89 ? 3.798 -9.381 -11.586 1.00 95.50 89 ASP A CA 1
ATOM 755 C C . ASP A 1 89 ? 5.086 -10.008 -11.019 1.00 95.50 89 ASP A C 1
ATOM 757 O O . ASP A 1 89 ? 5.045 -11.037 -10.338 1.00 95.50 89 ASP A O 1
ATOM 761 N N . ALA A 1 90 ? 6.242 -9.395 -11.277 1.00 93.81 90 ALA A N 1
ATOM 762 C CA . ALA A 1 90 ? 7.522 -9.811 -10.718 1.00 93.81 90 ALA A CA 1
ATOM 763 C C . ALA A 1 90 ? 7.793 -9.174 -9.341 1.00 93.81 90 ALA A C 1
ATOM 765 O O . ALA A 1 90 ? 8.646 -9.672 -8.606 1.00 93.81 90 ALA A O 1
ATOM 766 N N . GLY A 1 91 ? 7.020 -8.156 -8.954 1.00 93.19 91 GLY A N 1
ATOM 767 C CA . GLY A 1 91 ? 7.163 -7.404 -7.708 1.00 93.19 91 GLY A CA 1
ATOM 768 C C . GLY A 1 91 ? 7.994 -6.129 -7.850 1.00 93.19 91 GLY A C 1
ATOM 769 O O . GLY A 1 91 ? 8.208 -5.431 -6.858 1.00 93.19 91 GLY A O 1
ATOM 770 N N . ASN A 1 92 ? 8.418 -5.786 -9.071 1.00 93.19 92 ASN A N 1
ATOM 771 C CA . ASN A 1 92 ? 9.183 -4.572 -9.315 1.00 93.19 92 ASN A CA 1
ATOM 772 C C . ASN A 1 92 ? 8.260 -3.357 -9.310 1.00 93.19 92 ASN A C 1
ATOM 774 O O . ASN A 1 92 ? 7.191 -3.354 -9.922 1.00 93.19 92 ASN A O 1
ATOM 778 N N . MET A 1 93 ? 8.720 -2.276 -8.693 1.00 91.38 93 MET A N 1
ATOM 779 C CA . MET A 1 93 ? 8.071 -0.976 -8.761 1.00 91.38 93 MET A CA 1
ATOM 780 C C . MET A 1 93 ? 8.025 -0.470 -10.207 1.00 91.38 93 MET A C 1
ATOM 782 O O . MET A 1 93 ? 9.058 -0.305 -10.867 1.00 91.38 93 MET A O 1
ATOM 786 N N . VAL A 1 94 ? 6.816 -0.161 -10.664 1.00 91.19 94 VAL A N 1
ATOM 787 C CA . VAL A 1 94 ? 6.556 0.442 -11.969 1.00 91.19 94 VAL A CA 1
ATOM 788 C C . VAL A 1 94 ? 6.743 1.957 -11.877 1.00 91.19 94 VAL A C 1
ATOM 790 O O . VAL A 1 94 ? 6.350 2.598 -10.900 1.00 91.19 94 VAL A O 1
ATOM 793 N N . THR A 1 95 ? 7.346 2.537 -12.910 1.00 89.69 95 THR A N 1
ATOM 794 C CA . THR A 1 95 ? 7.630 3.974 -13.024 1.00 89.69 95 THR A CA 1
ATOM 795 C C . THR A 1 95 ? 7.104 4.528 -14.343 1.00 89.69 95 THR A C 1
ATOM 797 O O . THR A 1 95 ? 6.983 3.793 -15.321 1.00 89.69 95 THR A O 1
ATOM 800 N N . GLY A 1 96 ? 6.848 5.835 -14.396 1.00 86.69 96 GLY A N 1
ATOM 801 C CA . GLY A 1 96 ? 6.373 6.510 -15.606 1.00 86.69 96 GLY A CA 1
ATOM 802 C C . GLY A 1 96 ? 4.885 6.294 -15.909 1.00 86.69 96 GLY A C 1
ATOM 803 O O . GLY A 1 96 ? 4.086 6.005 -15.018 1.00 86.69 96 GLY A O 1
ATOM 804 N N . TYR A 1 97 ? 4.504 6.502 -17.170 1.00 86.12 97 TYR A N 1
ATOM 805 C CA . TYR A 1 97 ? 3.116 6.396 -17.621 1.00 86.12 97 TYR A CA 1
ATOM 806 C C . TYR A 1 97 ? 2.687 4.933 -17.777 1.00 86.12 97 TYR A C 1
ATOM 808 O O . TYR A 1 97 ? 3.363 4.157 -18.451 1.00 86.12 97 TYR A O 1
ATOM 816 N N . VAL A 1 98 ? 1.540 4.569 -17.204 1.00 87.19 98 VAL A N 1
ATOM 817 C CA . VAL A 1 98 ? 0.994 3.208 -17.279 1.00 87.19 98 VAL A CA 1
ATOM 818 C C . VAL A 1 98 ? -0.532 3.221 -17.310 1.00 87.19 98 VAL A C 1
ATOM 820 O O . VAL A 1 98 ? -1.170 4.134 -16.785 1.00 87.19 98 VAL A O 1
ATOM 823 N N . ILE A 1 99 ? -1.125 2.188 -17.908 1.00 86.75 99 ILE A N 1
ATOM 8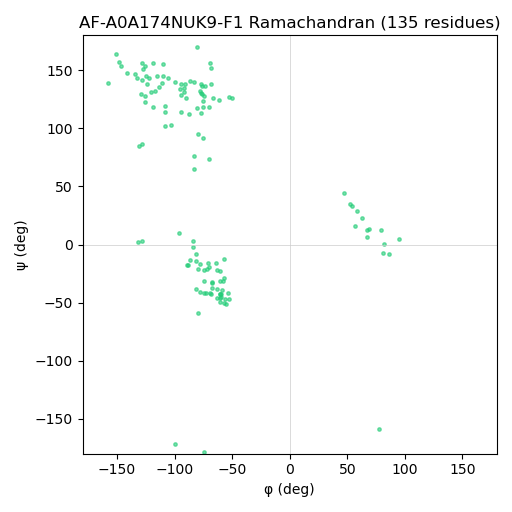24 C CA . ILE A 1 99 ? -2.568 1.940 -17.875 1.00 86.75 99 ILE A CA 1
ATOM 825 C C . ILE A 1 99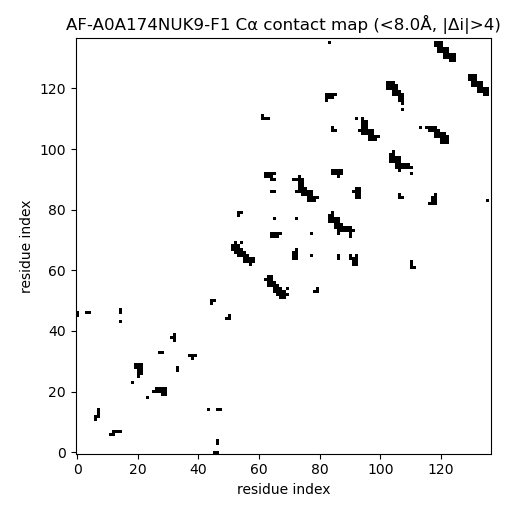 ? -2.828 0.731 -16.975 1.00 86.75 99 ILE A C 1
ATOM 827 O O . ILE A 1 99 ? -2.348 -0.362 -17.259 1.00 86.75 99 ILE A O 1
ATOM 831 N N . ILE A 1 100 ? -3.591 0.923 -15.898 1.00 83.50 100 ILE A N 1
ATOM 832 C CA . ILE A 1 100 ? -3.935 -0.118 -14.918 1.00 83.50 100 ILE A CA 1
ATOM 833 C C . ILE A 1 100 ? -5.458 -0.155 -14.798 1.00 83.50 100 ILE A C 1
ATOM 835 O O . ILE A 1 100 ? -6.086 0.864 -14.522 1.00 83.50 100 ILE A O 1
ATOM 839 N N . GLY A 1 101 ? -6.072 -1.316 -15.047 1.00 81.44 101 GLY A N 1
ATOM 840 C CA . GLY A 1 101 ? -7.531 -1.468 -14.951 1.00 81.44 101 GLY A CA 1
ATOM 841 C C . GLY A 1 101 ? -8.328 -0.525 -15.867 1.00 81.44 101 GLY A C 1
ATOM 842 O O . GLY A 1 101 ? -9.433 -0.126 -15.519 1.00 81.44 101 GLY A O 1
ATOM 843 N N . GLY A 1 102 ? -7.758 -0.124 -17.011 1.00 82.31 102 GLY A N 1
ATOM 844 C CA . GLY A 1 102 ? -8.386 0.807 -17.959 1.00 82.31 102 GLY A CA 1
ATOM 845 C C . GLY A 1 102 ? -8.248 2.295 -17.609 1.00 82.31 102 GLY A C 1
ATOM 846 O O . GLY A 1 102 ? -8.722 3.136 -18.369 1.00 82.31 102 GLY A O 1
ATOM 847 N N . MET A 1 103 ? -7.579 2.638 -16.504 1.00 80.75 103 MET A N 1
ATOM 848 C CA . MET A 1 103 ? -7.267 4.019 -16.123 1.00 80.75 103 MET A CA 1
ATOM 849 C C . MET A 1 103 ? -5.788 4.327 -16.363 1.00 80.75 103 MET A C 1
ATOM 851 O O . MET A 1 103 ? -4.930 3.467 -16.163 1.00 80.75 103 MET A O 1
ATOM 855 N N . ALA A 1 104 ? -5.487 5.553 -16.790 1.00 83.75 104 ALA A N 1
ATOM 856 C CA . ALA A 1 104 ? -4.122 6.011 -17.011 1.00 83.75 104 ALA A CA 1
ATOM 857 C C . ALA A 1 104 ? -3.537 6.667 -15.750 1.00 83.75 104 ALA A C 1
ATOM 859 O O . ALA A 1 104 ? -4.194 7.454 -15.065 1.00 83.75 104 ALA A O 1
ATOM 860 N N . TYR A 1 105 ? -2.274 6.367 -15.465 1.00 83.44 105 TYR A N 1
ATOM 861 C CA . TYR A 1 105 ? -1.543 6.865 -14.305 1.00 83.44 105 TYR A CA 1
ATOM 862 C C . TYR A 1 105 ? -0.168 7.369 -14.723 1.00 83.44 105 TYR A C 1
ATOM 864 O O . TYR A 1 105 ? 0.491 6.778 -15.576 1.00 83.44 105 TYR A O 1
ATOM 872 N N . MET A 1 106 ? 0.278 8.443 -14.079 1.00 85.62 106 MET A N 1
ATOM 873 C CA . MET A 1 106 ? 1.665 8.881 -14.085 1.00 85.62 106 MET A CA 1
ATOM 874 C C . MET A 1 106 ? 2.277 8.490 -12.743 1.00 85.62 106 MET A C 1
ATOM 876 O O . MET A 1 106 ? 1.997 9.102 -11.709 1.00 85.62 106 MET A O 1
ATOM 880 N N . LEU A 1 107 ? 3.070 7.424 -12.750 1.00 84.62 107 LEU A N 1
ATOM 881 C CA . LEU A 1 107 ? 3.811 6.975 -11.579 1.00 84.62 107 LEU A CA 1
ATOM 882 C C . LEU A 1 107 ? 5.081 7.807 -11.406 1.00 84.62 107 LEU A C 1
ATOM 884 O O . LEU A 1 107 ? 5.470 8.568 -12.295 1.00 84.62 107 LEU A O 1
ATOM 888 N N . ASN A 1 108 ? 5.741 7.645 -10.256 1.00 79.69 108 ASN A N 1
ATOM 889 C CA . ASN A 1 108 ? 7.026 8.290 -10.007 1.00 79.69 108 ASN A CA 1
ATOM 890 C C . ASN A 1 108 ? 7.974 8.009 -11.193 1.00 79.69 108 ASN A C 1
ATOM 892 O O . ASN A 1 108 ? 8.126 6.846 -11.578 1.00 79.69 108 ASN A O 1
ATOM 896 N N . PRO A 1 109 ? 8.567 9.040 -11.819 1.00 74.50 109 PRO A N 1
ATOM 897 C CA . PRO A 1 109 ? 9.430 8.851 -12.980 1.00 74.50 109 PRO A CA 1
ATOM 898 C C . PRO A 1 109 ? 10.778 8.210 -12.630 1.00 74.50 109 PRO A C 1
ATOM 900 O O . PRO A 1 109 ? 11.468 7.742 -13.532 1.00 74.50 109 PRO A O 1
ATOM 903 N N . SER A 1 110 ? 11.173 8.195 -11.353 1.00 71.75 110 SER A N 1
ATOM 904 C CA . SER A 1 110 ? 12.495 7.745 -10.926 1.00 71.75 110 SER A CA 1
ATOM 905 C C . SER A 1 110 ? 12.424 6.568 -9.963 1.00 71.75 110 SER A C 1
ATOM 907 O O . SER A 1 110 ? 11.745 6.616 -8.938 1.00 71.75 110 SER A O 1
ATOM 909 N N . LYS A 1 111 ? 13.219 5.535 -10.262 1.00 69.38 111 LYS A N 1
ATOM 910 C CA . LYS A 1 111 ? 13.535 4.467 -9.309 1.00 69.38 111 LYS A CA 1
ATOM 911 C C . LYS A 1 111 ? 14.537 4.929 -8.244 1.00 69.38 111 LYS A C 1
ATOM 913 O O . LYS A 1 111 ? 14.564 4.358 -7.171 1.00 69.38 111 LYS A O 1
ATOM 918 N N . ALA A 1 112 ? 15.331 5.972 -8.494 1.00 63.50 112 ALA A N 1
ATOM 919 C CA . ALA A 1 112 ? 16.364 6.427 -7.559 1.00 63.50 112 ALA A CA 1
ATOM 920 C C . ALA A 1 112 ? 15.816 7.274 -6.399 1.00 63.50 112 ALA A C 1
ATOM 922 O O . ALA A 1 112 ? 16.469 7.391 -5.365 1.00 63.50 112 ALA A O 1
ATOM 923 N N . ASP A 1 113 ? 14.631 7.871 -6.558 1.00 63.38 113 ASP A N 1
ATOM 924 C CA . ASP A 1 113 ? 14.060 8.760 -5.550 1.00 63.38 113 ASP A CA 1
ATOM 925 C C . A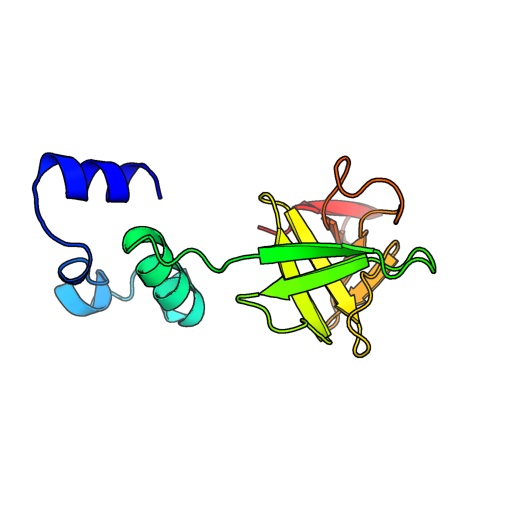SP A 1 113 ? 12.605 8.395 -5.236 1.00 63.38 113 ASP A C 1
ATOM 927 O O . ASP A 1 113 ? 11.643 8.967 -5.753 1.00 63.38 113 ASP A O 1
ATOM 931 N N . MET A 1 114 ? 12.440 7.429 -4.331 1.00 63.62 114 MET A N 1
ATOM 932 C CA . MET A 1 114 ? 11.135 7.092 -3.751 1.00 63.62 114 MET A CA 1
ATOM 933 C C . MET A 1 114 ? 10.538 8.239 -2.915 1.00 63.62 114 MET A C 1
ATOM 935 O O . MET A 1 114 ? 9.352 8.208 -2.569 1.00 63.62 114 MET A O 1
ATOM 939 N N . ALA A 1 115 ? 11.346 9.233 -2.527 1.00 54.12 115 ALA A N 1
ATOM 940 C CA . ALA A 1 115 ? 10.963 10.280 -1.593 1.00 54.12 115 ALA A CA 1
ATOM 941 C C . ALA A 1 115 ? 10.308 11.484 -2.279 1.00 54.12 115 ALA A C 1
ATOM 943 O O . ALA A 1 115 ? 9.575 12.207 -1.600 1.00 54.12 115 ALA A O 1
ATOM 944 N N . THR A 1 116 ? 10.454 11.674 -3.595 1.00 55.91 116 THR A N 1
ATOM 945 C CA . THR A 1 116 ? 9.876 12.840 -4.286 1.00 55.91 116 THR A CA 1
ATOM 946 C C . THR A 1 116 ? 8.384 12.672 -4.578 1.00 55.91 116 THR A C 1
ATOM 948 O O . THR A 1 116 ? 7.571 13.418 -4.030 1.00 55.91 116 THR A O 1
ATOM 951 N N . TYR A 1 117 ? 7.960 11.647 -5.327 1.00 60.47 117 TYR A N 1
ATOM 952 C CA . TYR A 1 117 ? 6.576 11.547 -5.826 1.00 60.47 117 TYR A CA 1
ATOM 953 C C . TYR A 1 117 ? 5.959 10.151 -5.632 1.00 60.47 117 TYR A C 1
ATOM 955 O O . TYR A 1 117 ? 6.653 9.140 -5.648 1.00 60.47 117 TYR A O 1
ATOM 963 N N . GLY A 1 118 ? 4.646 10.105 -5.387 1.00 63.41 118 GLY A N 1
ATOM 964 C CA . GLY A 1 118 ? 3.834 8.885 -5.486 1.00 63.41 118 GLY A CA 1
ATOM 965 C C . GLY A 1 118 ? 3.078 8.856 -6.815 1.00 63.41 118 GLY A C 1
ATOM 966 O O . GLY A 1 118 ? 3.298 9.714 -7.668 1.00 63.41 118 GLY A O 1
ATOM 967 N N . ALA A 1 119 ? 2.165 7.907 -6.985 1.00 69.50 119 ALA A N 1
ATOM 968 C CA . ALA A 1 119 ? 1.319 7.830 -8.168 1.00 69.50 119 ALA A CA 1
ATOM 969 C C . ALA A 1 119 ? 0.305 8.976 -8.263 1.00 69.50 119 ALA A C 1
ATOM 971 O O . ALA A 1 119 ? -0.357 9.339 -7.285 1.00 69.50 119 ALA A O 1
ATOM 972 N N . LEU A 1 120 ? 0.149 9.497 -9.476 1.00 69.25 120 LEU A N 1
ATOM 973 C CA . LEU A 1 120 ? -0.890 10.442 -9.851 1.00 69.25 120 LEU A CA 1
ATOM 974 C C . LEU A 1 120 ? -1.786 9.790 -10.907 1.00 69.25 120 LEU A C 1
ATOM 976 O O . LEU A 1 120 ? -1.298 9.213 -11.878 1.00 69.25 120 LEU A O 1
ATOM 980 N N . MET A 1 121 ? -3.099 9.871 -10.723 1.00 69.19 121 MET A N 1
ATOM 981 C CA . MET A 1 121 ? -4.062 9.477 -11.744 1.00 69.19 121 MET A CA 1
ATOM 982 C C . MET A 1 121 ? -4.112 10.573 -12.806 1.00 69.19 121 MET A C 1
ATOM 984 O O . MET A 1 121 ? -4.268 11.749 -12.477 1.00 69.19 121 MET A O 1
ATOM 988 N N . VAL A 1 122 ? -3.977 10.191 -14.073 1.00 68.19 122 VAL A N 1
ATOM 989 C CA . VAL A 1 122 ? -4.119 11.105 -15.208 1.00 68.19 122 VAL A CA 1
ATOM 990 C C . VAL A 1 122 ? -5.429 10.761 -15.892 1.00 68.19 122 VAL A C 1
ATOM 992 O O . VAL A 1 122 ? -5.526 9.769 -16.612 1.00 68.19 122 VAL A O 1
ATOM 995 N N . THR A 1 123 ? -6.462 11.563 -15.658 1.00 59.88 123 THR A N 1
ATOM 996 C CA . THR A 1 123 ? -7.735 11.393 -16.357 1.00 59.88 123 THR A CA 1
ATOM 997 C C . THR A 1 123 ? -7.716 12.222 -17.630 1.00 59.88 123 THR A C 1
ATOM 999 O O . THR A 1 123 ? -7.468 13.429 -17.598 1.00 59.88 123 THR A O 1
ATOM 1002 N N . ASN A 1 124 ? -7.986 11.577 -18.764 1.00 53.00 124 ASN A N 1
ATOM 1003 C CA . ASN A 1 124 ? -8.146 12.280 -20.027 1.00 53.00 124 ASN A CA 1
ATOM 1004 C C . ASN A 1 124 ? -9.563 12.868 -20.063 1.00 53.00 124 ASN A C 1
ATOM 1006 O O . ASN A 1 124 ? -10.522 12.165 -20.382 1.00 53.00 124 ASN A O 1
ATOM 1010 N N . ASN A 1 125 ? -9.718 14.135 -19.677 1.00 48.69 125 ASN A N 1
ATOM 1011 C CA . ASN A 1 125 ? -11.011 14.809 -19.726 1.00 48.69 125 ASN A CA 1
ATOM 1012 C C . ASN A 1 125 ? -11.224 15.330 -21.161 1.00 48.69 125 ASN A C 1
ATOM 1014 O O . ASN A 1 125 ? -11.040 16.508 -21.469 1.00 48.69 125 ASN A O 1
ATOM 1018 N N . LEU A 1 126 ? -11.559 14.407 -22.076 1.00 44.06 126 LEU A N 1
ATOM 1019 C CA . LEU A 1 126 ? -11.693 14.654 -23.525 1.00 44.06 126 LEU A CA 1
ATOM 1020 C C . LEU A 1 126 ? -12.717 15.752 -23.878 1.00 44.06 126 LEU A C 1
ATOM 1022 O O . LEU A 1 126 ? -12.732 16.229 -25.008 1.00 44.06 126 LEU A O 1
ATOM 1026 N N . ALA A 1 127 ? -13.547 16.182 -22.924 1.00 44.94 127 ALA A N 1
ATOM 1027 C CA . ALA A 1 127 ? -14.506 17.268 -23.100 1.00 44.94 127 ALA A CA 1
ATOM 1028 C C . ALA A 1 127 ? -13.886 18.681 -23.034 1.00 44.94 127 ALA A C 1
ATOM 1030 O O . ALA A 1 127 ? -14.537 19.634 -23.454 1.00 44.94 127 ALA A O 1
ATOM 1031 N N . GLN A 1 128 ? -12.664 18.843 -22.508 1.00 48.97 128 GLN A N 1
ATOM 1032 C CA . GLN A 1 128 ? -12.064 20.167 -22.253 1.00 48.97 128 GLN A CA 1
ATOM 1033 C C . GLN A 1 128 ? -10.659 20.357 -22.846 1.00 48.97 128 GLN A C 1
ATOM 1035 O O . GLN A 1 128 ? -10.053 21.406 -22.649 1.00 48.97 128 GLN A O 1
ATOM 1040 N N . GLY A 1 129 ? -10.123 19.368 -23.571 1.00 45.75 129 GLY A N 1
ATOM 1041 C CA . GLY A 1 129 ? -8.793 19.465 -24.189 1.00 45.75 129 GLY A CA 1
ATOM 1042 C C . GLY A 1 129 ? -7.621 19.519 -23.197 1.00 45.75 129 GLY A C 1
ATOM 1043 O O . GLY A 1 129 ? -6.502 19.801 -23.615 1.00 45.75 129 GLY A O 1
ATOM 1044 N N . ASN A 1 130 ? -7.858 19.228 -21.911 1.00 47.94 130 ASN A N 1
ATOM 1045 C CA . ASN A 1 130 ? -6.865 19.317 -20.840 1.00 47.94 130 ASN A CA 1
ATOM 1046 C C . ASN A 1 130 ? -6.683 17.974 -20.117 1.00 47.94 130 ASN A C 1
ATOM 1048 O O . ASN A 1 130 ? -7.640 17.236 -19.876 1.00 47.94 130 ASN A O 1
ATOM 1052 N N . LEU A 1 131 ? -5.436 17.683 -19.738 1.00 55.28 131 LEU A N 1
ATOM 1053 C CA . LEU A 1 131 ? -5.091 16.576 -18.847 1.00 55.28 131 LEU A CA 1
ATOM 1054 C C . LEU A 1 131 ? -5.349 17.014 -17.400 1.00 55.28 131 LEU A C 1
ATOM 1056 O O . LEU A 1 131 ? -4.700 17.941 -16.915 1.00 55.28 131 LEU A O 1
ATOM 1060 N N . GLU A 1 132 ? -6.271 16.351 -16.703 1.00 58.00 132 GLU A N 1
ATOM 1061 C CA . GLU A 1 132 ? -6.470 16.557 -15.266 1.00 58.00 132 GLU A CA 1
ATOM 1062 C C . GLU A 1 132 ? -5.668 15.517 -14.484 1.00 58.00 132 GLU A C 1
ATOM 1064 O O . GLU A 1 132 ? -5.751 14.313 -14.740 1.00 58.00 132 GLU A O 1
ATOM 1069 N N . VAL A 1 133 ? -4.871 15.995 -13.527 1.00 57.88 133 VAL A N 1
ATOM 1070 C CA . VAL A 1 133 ? -4.033 15.152 -12.674 1.00 57.88 133 VAL A CA 1
ATOM 1071 C C . VAL A 1 133 ? -4.625 15.142 -11.270 1.00 57.88 133 VAL A C 1
ATOM 1073 O O . VAL A 1 133 ? -4.635 16.166 -10.588 1.00 57.88 133 VAL A O 1
ATOM 1076 N N . GLN A 1 134 ? -5.111 13.984 -10.829 1.00 61.94 134 GLN A N 1
ATOM 1077 C CA . GLN A 1 134 ? -5.660 13.785 -9.487 1.00 61.94 134 GLN A CA 1
ATOM 1078 C C . GLN A 1 134 ? -4.718 12.902 -8.661 1.00 61.94 134 GLN A C 1
ATOM 1080 O O . GLN A 1 134 ? -4.071 11.993 -9.180 1.00 61.94 134 GLN A O 1
ATOM 1085 N N . ARG A 1 135 ? -4.608 13.162 -7.353 1.00 58.59 135 ARG A N 1
ATOM 1086 C CA . ARG A 1 135 ? -3.846 12.277 -6.459 1.00 58.59 135 ARG A CA 1
ATOM 1087 C C . ARG A 1 135 ? -4.639 10.997 -6.233 1.00 58.59 135 ARG A C 1
ATOM 1089 O O . ARG A 1 135 ? -5.839 11.058 -5.992 1.00 58.59 135 ARG A O 1
ATOM 1096 N N . VAL A 1 136 ? -3.958 9.856 -6.280 1.00 61.34 136 VAL A N 1
ATOM 1097 C CA . VAL A 1 136 ? -4.542 8.594 -5.817 1.00 61.34 136 VAL A CA 1
ATOM 1098 C C . VAL A 1 136 ? -4.657 8.690 -4.287 1.00 61.34 136 VAL A C 1
ATOM 1100 O O . VAL A 1 136 ? -3.644 8.920 -3.623 1.00 61.34 136 VAL A O 1
ATOM 1103 N N . GLU A 1 137 ? -5.871 8.612 -3.732 1.00 50.94 137 GLU A N 1
ATOM 1104 C CA . GLU A 1 137 ? -6.138 8.660 -2.275 1.00 50.94 137 GLU A CA 1
ATOM 1105 C C . GLU A 1 137 ? -6.015 7.283 -1.610 1.00 50.94 137 GLU A C 1
ATOM 1107 O O . GLU A 1 137 ? -6.529 6.300 -2.176 1.00 50.94 137 GLU A O 1
#

Mean predicted aligned error: 9.93 Å

Nearest PDB structures (foldseek):
  1oba-assembly1_A  TM=4.634E-01  e=3.122E-05  Streptococcus phage Cp1
  4iwt-assembly1_B  TM=6.023E-01  e=1.079E-03  Streptococcus pneumoniae GA60080
  2ixu-assembly1_A  TM=4.580E-01  e=8.380E-05  Streptococcus phage Cp1
  2j8g-assembly1_A  TM=4.640E-01  e=1.498E-04  Streptococcus phage Cp1
  4np4-assembly1_A  TM=5.511E-01  e=2.167E-03  Clostridioides difficile

Sequence (137 aa):
MDLVKHLIQDTGIPADRVIRHYDAKRKWCPRKMMDSPELWTDFCLRIRGQEEEVKSFEDGAGNWHFTINGELQKARWVKYKNKWFYVDDAGNMVTGYVIIGGMAYMLNPSKADMATYGALMVTNNLAQGNLEVQRVE